Protein AF-X5YF18-F1 (afdb_monomer)

Foldseek 3Di:
DPDQDPVNVVVVVLVVQQADPQLQVVLLCCLVVLPDLAQQVVLVCSVVRVRPVDSGSLVNLVSSCVNPVDPCSPNVNSVVSRVVSNPPPPDPPDDDPDDDDDDDDDDDDDDDDDDDDDDDDDDDDDDDDD

Radius of gyration: 29.67 Å; Cα contacts (8 Å, |Δi|>4): 79; chains: 1; bounding box: 71×61×71 Å

Solvent-accessible surface area (backbone atoms only — not comparable to full-atom values): 8699 Å² total; per-residue (Å²): 130,86,79,80,48,71,65,56,53,50,52,53,55,50,61,75,61,62,72,52,72,67,34,42,49,50,54,46,49,52,68,72,62,64,83,64,89,48,69,73,60,51,21,67,47,33,58,80,54,74,39,76,87,56,68,46,49,67,63,52,30,42,51,33,20,76,75,71,62,46,67,71,31,31,66,68,50,41,52,50,52,53,50,56,55,70,68,49,80,78,70,77,77,72,78,83,84,82,86,89,89,78,90,87,85,88,81,85,82,91,88,87,86,82,89,81,90,83,86,84,81,85,78,88,83,87,81,85,86,129

Sequence (130 aa):
MPALTLDDIRRRDWVATYPTREAALALVEWIKADDWETVSQLDRRLLGIGIEWTQSFNTAAERCFEVYGYPELEAVAVARRIAEMSVRPTAPRGRVAGGSDGLTGATAPTGLSARPEGPQTMTFGFTPRR

Structure (mmCIF, N/CA/C/O backbone):
data_AF-X5YF18-F1
#
_entry.id   AF-X5YF18-F1
#
loop_
_atom_site.group_PDB
_atom_site.id
_atom_site.type_symbol
_atom_site.label_atom_id
_atom_site.label_alt_id
_atom_site.label_comp_id
_atom_site.label_asym_id
_atom_site.label_entity_id
_atom_site.label_seq_id
_atom_site.pdbx_PDB_ins_code
_atom_site.Cartn_x
_atom_site.Cartn_y
_atom_site.Cartn_z
_atom_site.occupancy
_atom_site.B_iso_or_equiv
_atom_site.auth_seq_id
_atom_site.auth_comp_id
_atom_site.auth_asym_id
_atom_site.auth_atom_id
_atom_site.pdbx_PDB_model_num
ATOM 1 N N . MET A 1 1 ? -12.135 -0.105 36.651 1.00 58.25 1 MET A N 1
ATOM 2 C CA . MET A 1 1 ? -11.671 0.143 35.271 1.00 58.25 1 MET A CA 1
ATOM 3 C C . MET A 1 1 ? -11.596 -1.208 34.578 1.00 58.25 1 MET A C 1
ATOM 5 O O . MET A 1 1 ? -10.788 -2.012 35.028 1.00 58.25 1 MET A O 1
ATOM 9 N N . PRO A 1 2 ? -12.464 -1.536 33.606 1.00 67.94 2 PRO A N 1
ATOM 10 C CA . PRO A 1 2 ? -12.297 -2.773 32.846 1.00 67.94 2 PRO A CA 1
ATOM 11 C C . PRO A 1 2 ? -10.955 -2.714 32.104 1.00 67.94 2 PRO A C 1
ATOM 13 O O . PRO A 1 2 ? -10.635 -1.698 31.485 1.00 67.94 2 PRO A O 1
ATOM 16 N N . ALA A 1 3 ? -10.141 -3.760 32.234 1.00 78.06 3 ALA A N 1
ATOM 17 C CA . ALA A 1 3 ? -8.877 -3.865 31.519 1.00 78.06 3 ALA A CA 1
ATOM 18 C C . ALA A 1 3 ? -9.173 -4.084 30.029 1.00 78.06 3 ALA A C 1
ATOM 20 O O . ALA A 1 3 ? -9.884 -5.024 29.679 1.00 78.06 3 ALA A O 1
ATOM 21 N N . LEU A 1 4 ? -8.656 -3.205 29.167 1.00 78.50 4 LEU A N 1
ATOM 22 C CA . LEU A 1 4 ? -8.695 -3.395 27.716 1.00 78.50 4 LEU A CA 1
ATOM 23 C C . LEU A 1 4 ? -7.963 -4.694 27.375 1.00 78.50 4 LEU A C 1
ATOM 25 O O . LEU A 1 4 ? -6.819 -4.888 27.793 1.00 78.50 4 LEU A O 1
ATOM 29 N N . THR A 1 5 ? -8.622 -5.584 26.637 1.00 85.81 5 THR A N 1
ATOM 30 C CA . THR A 1 5 ? -7.979 -6.812 26.171 1.00 85.81 5 THR A CA 1
ATOM 31 C C . THR A 1 5 ? -6.974 -6.485 25.064 1.00 85.81 5 THR A C 1
ATOM 33 O O . THR A 1 5 ? -7.052 -5.435 24.422 1.00 85.81 5 THR A O 1
ATOM 36 N N . LEU A 1 6 ? -6.012 -7.379 24.820 1.00 82.31 6 LEU A N 1
ATOM 37 C CA . LEU A 1 6 ? -5.048 -7.209 23.727 1.00 82.31 6 LEU A CA 1
ATOM 38 C C . LEU A 1 6 ? -5.757 -7.038 22.371 1.00 82.31 6 LEU A C 1
ATOM 40 O O . LEU A 1 6 ? -5.329 -6.230 21.552 1.00 82.31 6 LEU A O 1
ATOM 44 N N . ASP A 1 7 ? -6.858 -7.758 22.155 1.00 82.31 7 ASP A N 1
ATOM 45 C CA . ASP A 1 7 ? -7.689 -7.647 20.954 1.00 82.31 7 ASP A CA 1
ATOM 46 C C . ASP A 1 7 ? -8.326 -6.262 20.799 1.00 82.31 7 ASP A C 1
ATOM 48 O O . ASP A 1 7 ? -8.321 -5.709 19.698 1.00 82.31 7 ASP A O 1
ATOM 52 N N . ASP A 1 8 ? -8.810 -5.658 21.888 1.00 82.56 8 ASP A N 1
ATOM 53 C CA . ASP A 1 8 ? -9.357 -4.296 21.854 1.00 82.56 8 ASP A CA 1
ATOM 54 C C . ASP A 1 8 ? -8.284 -3.267 21.483 1.00 82.56 8 ASP A C 1
ATOM 56 O O . ASP A 1 8 ? -8.535 -2.350 20.697 1.00 82.56 8 ASP A O 1
ATOM 60 N N . ILE A 1 9 ? -7.069 -3.436 22.013 1.00 76.94 9 ILE A N 1
ATOM 61 C CA . ILE A 1 9 ? -5.924 -2.577 21.690 1.00 76.94 9 ILE A CA 1
ATOM 62 C C . ILE A 1 9 ? -5.556 -2.736 20.212 1.00 76.94 9 ILE A C 1
ATOM 64 O O . ILE A 1 9 ? -5.418 -1.735 19.511 1.00 76.94 9 ILE A O 1
ATOM 68 N N . ARG A 1 10 ? -5.473 -3.977 19.713 1.00 75.81 10 ARG A N 1
ATOM 69 C CA . ARG A 1 10 ? -5.156 -4.261 18.305 1.00 75.81 10 ARG A CA 1
ATOM 70 C C . ARG A 1 10 ? -6.213 -3.713 17.356 1.00 75.81 10 ARG A C 1
ATOM 72 O O . ARG A 1 10 ? -5.849 -3.107 16.358 1.00 75.81 10 ARG A O 1
ATOM 79 N N . ARG A 1 11 ? -7.507 -3.869 17.658 1.00 77.38 11 ARG A N 1
ATOM 80 C CA . ARG A 1 11 ? -8.582 -3.281 16.839 1.00 77.38 11 ARG A CA 1
ATOM 81 C C . ARG A 1 11 ? -8.501 -1.764 16.807 1.00 77.38 11 ARG A C 1
ATOM 83 O O . ARG A 1 11 ? -8.710 -1.170 15.758 1.00 77.38 11 ARG A O 1
ATOM 90 N N . ARG A 1 12 ? -8.209 -1.131 17.941 1.00 74.56 12 ARG A N 1
ATOM 91 C CA . ARG A 1 12 ? -8.139 0.329 18.026 1.00 74.56 12 ARG A CA 1
ATOM 92 C C . ARG A 1 12 ? -6.938 0.895 17.266 1.00 74.56 12 ARG A C 1
ATOM 94 O O . ARG A 1 12 ? -7.092 1.888 16.564 1.00 74.56 12 ARG A O 1
ATOM 101 N N . ASP A 1 13 ? -5.789 0.235 17.366 1.00 77.94 13 ASP A N 1
ATOM 102 C CA . ASP A 1 13 ? -4.590 0.539 16.576 1.00 77.94 13 ASP A CA 1
ATOM 103 C C . ASP A 1 13 ? -4.833 0.321 15.069 1.00 77.94 13 ASP A C 1
ATOM 105 O O . ASP A 1 13 ? -4.492 1.153 14.229 1.00 77.94 13 ASP A O 1
ATOM 109 N N . TRP A 1 14 ? -5.553 -0.748 14.724 1.00 77.06 14 TRP A N 1
ATOM 110 C CA . TRP A 1 14 ? -5.951 -1.042 13.349 1.00 77.06 14 TRP A CA 1
ATOM 111 C C . TRP A 1 14 ? -6.893 0.020 12.760 1.00 77.06 14 TRP A C 1
ATOM 113 O O . TRP A 1 14 ? -6.718 0.444 11.623 1.00 77.06 14 TRP A O 1
ATOM 123 N N . VAL A 1 15 ? -7.844 0.531 13.547 1.00 76.75 15 VAL A N 1
ATOM 124 C CA . VAL A 1 15 ? -8.727 1.634 13.124 1.00 76.75 15 VAL A CA 1
ATOM 125 C C . VAL A 1 15 ? -7.950 2.940 12.935 1.00 76.75 15 VAL A C 1
ATOM 127 O O . VAL A 1 15 ? -8.241 3.692 12.009 1.00 76.75 15 VAL A O 1
ATOM 130 N N . ALA A 1 16 ? -6.941 3.209 13.768 1.00 78.81 16 ALA A N 1
ATOM 131 C CA . ALA A 1 16 ? -6.102 4.403 13.638 1.00 78.81 16 ALA A CA 1
ATOM 132 C C . ALA A 1 16 ? -5.230 4.395 12.368 1.00 78.81 16 ALA A C 1
ATOM 134 O O . ALA A 1 16 ? -4.797 5.452 11.914 1.00 78.81 16 ALA A O 1
ATOM 135 N N . THR A 1 17 ? -4.999 3.217 11.785 1.00 85.50 17 THR A N 1
ATOM 136 C CA . THR A 1 17 ? -4.200 3.026 10.566 1.00 85.50 17 THR A CA 1
ATOM 137 C C . THR A 1 17 ? -5.055 2.794 9.319 1.00 85.50 17 THR A C 1
ATOM 139 O O . THR A 1 17 ? -4.518 2.434 8.276 1.00 85.50 17 THR A O 1
ATOM 142 N N . TYR A 1 18 ? -6.374 3.016 9.396 1.00 83.88 18 TYR A N 1
ATOM 143 C CA . TYR A 1 18 ? -7.295 2.767 8.288 1.00 83.88 18 TYR A CA 1
ATOM 144 C C . TYR A 1 18 ? -7.061 3.764 7.137 1.00 83.88 18 TYR A C 1
ATOM 146 O O . TYR A 1 18 ? -7.369 4.952 7.280 1.00 83.88 18 TYR A O 1
ATOM 154 N N . PRO A 1 19 ? -6.532 3.321 5.982 1.00 86.75 19 PRO A N 1
ATOM 155 C CA . PRO A 1 19 ? -6.314 4.207 4.853 1.00 86.75 19 PRO A CA 1
ATOM 156 C C . PRO A 1 19 ? -7.650 4.553 4.189 1.00 86.75 19 PRO A C 1
ATOM 158 O O . PRO A 1 19 ? -8.561 3.722 4.081 1.00 86.75 19 PRO A O 1
ATOM 161 N N . THR A 1 20 ? -7.779 5.785 3.700 1.00 91.19 20 THR A N 1
ATOM 162 C CA . THR A 1 20 ? -8.945 6.166 2.896 1.00 91.19 20 THR A CA 1
ATOM 163 C C . THR A 1 20 ? -8.941 5.396 1.575 1.00 91.19 20 THR A C 1
ATOM 165 O O . THR A 1 20 ? -7.896 4.981 1.067 1.00 91.19 20 THR A O 1
ATOM 168 N N . ARG A 1 21 ? -10.126 5.202 0.984 1.00 91.31 21 ARG A N 1
ATOM 169 C CA . ARG A 1 21 ? -10.237 4.514 -0.310 1.00 91.31 21 ARG A CA 1
ATOM 170 C C . ARG A 1 21 ? -9.489 5.267 -1.411 1.00 91.31 21 ARG A C 1
ATOM 172 O O . ARG A 1 21 ? -8.914 4.636 -2.290 1.00 91.31 21 ARG A O 1
ATOM 179 N N . GLU A 1 22 ? -9.483 6.594 -1.346 1.00 93.56 22 GLU A N 1
ATOM 180 C CA . GLU A 1 22 ? -8.745 7.452 -2.277 1.00 93.56 22 GLU A CA 1
ATOM 181 C C . GLU A 1 22 ? -7.232 7.262 -2.144 1.00 93.56 22 GLU A C 1
ATOM 183 O O . GLU A 1 22 ? -6.557 7.109 -3.157 1.00 93.56 22 GLU A O 1
ATOM 188 N N . ALA A 1 23 ? -6.707 7.158 -0.918 1.00 92.50 23 ALA A N 1
ATOM 189 C CA . ALA A 1 23 ? -5.295 6.861 -0.690 1.00 92.50 23 ALA A CA 1
ATOM 190 C C . ALA A 1 23 ? -4.900 5.490 -1.263 1.00 92.50 23 ALA A C 1
ATOM 192 O O . ALA A 1 23 ? -3.872 5.362 -1.926 1.00 92.50 23 ALA A O 1
ATOM 193 N N . ALA A 1 24 ? -5.747 4.474 -1.071 1.00 92.88 24 ALA A N 1
ATOM 194 C CA . ALA A 1 24 ? -5.527 3.150 -1.645 1.00 92.88 24 ALA A CA 1
ATOM 195 C C . ALA A 1 24 ? -5.501 3.178 -3.183 1.00 92.88 24 ALA A C 1
ATOM 197 O O . ALA A 1 24 ? -4.630 2.563 -3.795 1.00 92.88 24 ALA A O 1
ATOM 198 N N . LEU A 1 25 ? -6.411 3.924 -3.816 1.00 94.62 25 LEU A N 1
ATOM 199 C CA . LEU A 1 25 ? -6.420 4.089 -5.272 1.00 94.62 25 LEU A CA 1
ATOM 200 C C . LEU A 1 25 ? -5.184 4.846 -5.771 1.00 94.62 25 LEU A C 1
ATOM 202 O O . LEU A 1 25 ? -4.587 4.428 -6.758 1.00 94.62 25 LEU A O 1
ATOM 206 N N . ALA A 1 26 ? -4.747 5.886 -5.062 1.00 95.00 26 ALA A N 1
ATOM 207 C CA . ALA A 1 26 ? -3.531 6.614 -5.410 1.00 95.00 26 ALA A CA 1
ATOM 208 C C . ALA A 1 26 ? -2.283 5.712 -5.365 1.00 95.00 26 ALA A C 1
ATOM 210 O O . ALA A 1 26 ? -1.452 5.764 -6.269 1.00 95.00 26 ALA A O 1
ATOM 211 N N . LEU A 1 27 ? -2.170 4.827 -4.365 1.00 93.06 27 LEU A N 1
ATOM 212 C CA . LEU A 1 27 ? -1.082 3.839 -4.293 1.00 93.06 27 LEU A CA 1
ATOM 213 C C . LEU A 1 27 ? -1.094 2.889 -5.504 1.00 93.06 27 LEU A C 1
ATOM 215 O O . LEU A 1 27 ? -0.038 2.608 -6.074 1.00 93.06 27 LEU A O 1
ATOM 219 N N . VAL A 1 28 ? -2.280 2.419 -5.916 1.00 93.94 28 VAL A N 1
ATOM 220 C CA . VAL A 1 28 ?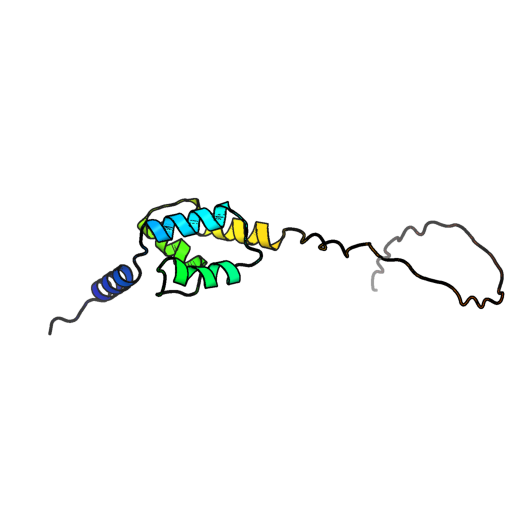 -2.446 1.575 -7.115 1.00 93.94 2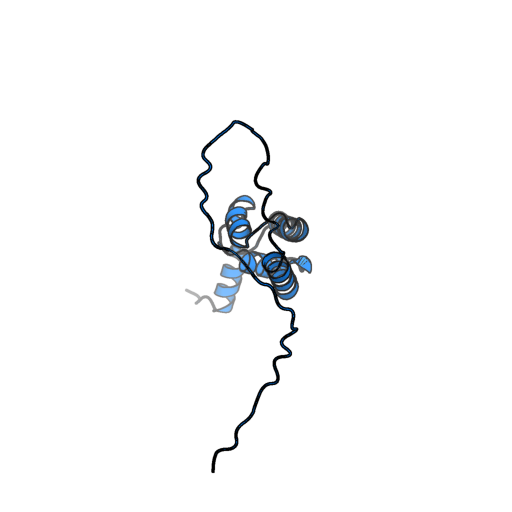8 VAL A CA 1
ATOM 221 C C . VAL A 1 28 ? -2.001 2.327 -8.367 1.00 93.94 28 VAL A C 1
ATOM 223 O O . VAL A 1 28 ? -1.280 1.772 -9.198 1.00 93.94 28 VAL A O 1
ATOM 226 N N . GLU A 1 29 ? -2.399 3.590 -8.504 1.00 94.19 29 GLU A N 1
ATOM 227 C CA . GLU A 1 29 ? -2.000 4.428 -9.633 1.00 94.19 29 GLU A CA 1
ATOM 228 C C . GLU A 1 29 ? -0.485 4.625 -9.686 1.00 94.19 29 GLU A C 1
ATOM 230 O O . GLU A 1 29 ? 0.098 4.484 -10.756 1.00 94.19 29 GLU A O 1
ATOM 235 N N . TRP A 1 30 ? 0.184 4.860 -8.555 1.00 93.12 30 TRP A N 1
ATOM 236 C CA . TRP A 1 30 ? 1.643 5.028 -8.526 1.00 93.12 30 TRP A CA 1
ATOM 237 C C . TRP A 1 30 ? 2.397 3.750 -8.909 1.00 93.12 30 TRP A C 1
ATOM 239 O O . TRP A 1 30 ? 3.378 3.806 -9.652 1.00 93.12 30 TRP A O 1
ATOM 249 N N . ILE A 1 31 ? 1.931 2.584 -8.448 1.00 90.81 31 ILE A N 1
ATOM 250 C CA . ILE A 1 31 ? 2.507 1.285 -8.833 1.00 90.81 31 ILE A CA 1
ATOM 251 C C . ILE A 1 31 ? 2.360 1.041 -10.338 1.00 90.81 31 ILE A C 1
ATOM 253 O O . ILE A 1 31 ? 3.289 0.531 -10.959 1.00 90.81 31 ILE A O 1
ATOM 257 N N . LYS A 1 32 ? 1.215 1.410 -10.924 1.00 90.25 32 LYS A N 1
ATOM 258 C CA . LYS A 1 32 ? 0.910 1.192 -12.349 1.00 90.25 32 LYS A CA 1
ATOM 259 C C . LYS A 1 32 ? 1.510 2.251 -13.273 1.00 90.25 32 LYS A C 1
ATOM 261 O O . LYS A 1 32 ? 1.668 1.984 -14.461 1.00 90.25 32 LYS A O 1
ATOM 266 N N . ALA A 1 33 ? 1.779 3.449 -12.758 1.00 89.62 33 ALA A N 1
ATOM 267 C CA . ALA A 1 33 ? 2.397 4.532 -13.514 1.00 89.62 33 ALA A CA 1
ATOM 268 C C . ALA A 1 33 ? 3.894 4.294 -13.744 1.00 89.62 33 ALA A C 1
ATOM 270 O O . ALA A 1 33 ? 4.424 4.754 -14.755 1.00 89.62 33 ALA A O 1
ATOM 271 N N . ASP A 1 34 ? 4.566 3.582 -12.829 1.00 85.50 34 ASP A N 1
ATOM 272 C CA . ASP A 1 34 ? 6.002 3.271 -12.917 1.00 85.50 34 ASP A CA 1
ATOM 273 C C . ASP A 1 34 ? 6.892 4.502 -13.153 1.00 85.50 34 ASP A C 1
ATOM 275 O O . ASP A 1 34 ? 7.965 4.413 -13.756 1.00 85.50 34 ASP A O 1
ATOM 279 N N . ASP A 1 35 ? 6.439 5.669 -12.688 1.00 85.50 35 ASP A N 1
ATOM 280 C CA . ASP A 1 35 ? 7.100 6.965 -12.856 1.00 85.50 35 ASP A CA 1
ATOM 281 C C . ASP A 1 35 ? 8.157 7.245 -11.774 1.00 85.50 35 ASP A C 1
ATOM 283 O O . ASP A 1 35 ? 8.692 8.350 -11.692 1.00 85.50 35 ASP A O 1
ATOM 287 N N . TRP A 1 36 ? 8.464 6.257 -10.935 1.00 87.06 36 TRP A N 1
ATOM 288 C CA . TRP A 1 36 ? 9.348 6.373 -9.781 1.00 87.06 36 TRP A CA 1
ATOM 289 C C . TRP A 1 36 ? 10.660 5.620 -10.007 1.00 87.06 36 TRP A C 1
ATOM 291 O O . TRP A 1 36 ? 10.680 4.476 -10.450 1.00 87.06 36 TRP A O 1
ATOM 301 N N . GLU A 1 37 ? 11.784 6.254 -9.674 1.00 84.31 37 GLU A N 1
ATOM 302 C CA . GLU A 1 37 ? 13.109 5.622 -9.809 1.00 84.31 37 GLU A CA 1
ATOM 303 C C . GLU A 1 37 ? 13.487 4.807 -8.558 1.00 84.31 37 GLU A C 1
ATOM 305 O O . GLU A 1 37 ? 14.246 3.846 -8.643 1.00 84.31 37 GLU A O 1
ATOM 310 N N . THR A 1 38 ? 12.965 5.179 -7.383 1.00 86.94 38 THR A N 1
ATOM 311 C CA . THR A 1 38 ? 13.238 4.497 -6.109 1.00 86.94 38 THR A CA 1
ATOM 312 C C . THR A 1 38 ? 12.005 4.469 -5.212 1.00 86.94 38 THR A C 1
ATOM 314 O O . THR A 1 38 ? 11.178 5.380 -5.241 1.00 86.94 38 THR A O 1
ATOM 317 N N . VAL A 1 39 ? 11.917 3.455 -4.345 1.00 88.25 39 VAL A N 1
ATOM 318 C CA . VAL A 1 39 ? 10.830 3.319 -3.354 1.00 88.25 39 VAL A CA 1
ATOM 319 C C . VAL A 1 39 ? 10.771 4.528 -2.414 1.00 88.25 39 VAL A C 1
ATOM 321 O O . VAL A 1 39 ? 9.691 4.987 -2.067 1.00 88.25 39 VAL A O 1
ATOM 324 N N . SER A 1 40 ? 11.916 5.146 -2.111 1.00 89.50 40 SER A N 1
ATOM 325 C CA . SER A 1 40 ? 11.975 6.364 -1.294 1.00 89.50 40 SER A CA 1
ATOM 326 C C . SER A 1 40 ? 11.243 7.565 -1.905 1.00 89.50 40 SER A C 1
ATOM 328 O O . SER A 1 40 ? 10.887 8.493 -1.180 1.00 89.50 40 SER A O 1
ATOM 330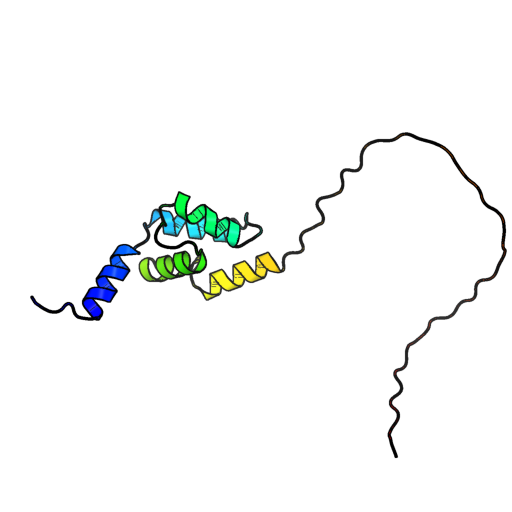 N N . GLN A 1 41 ? 11.019 7.592 -3.226 1.00 90.88 41 GLN A N 1
ATOM 331 C CA . GLN A 1 41 ? 10.156 8.604 -3.841 1.00 90.88 41 GLN A CA 1
ATOM 332 C C . GLN A 1 41 ? 8.683 8.346 -3.513 1.00 90.88 41 GLN A C 1
ATOM 334 O O . GLN A 1 41 ? 7.959 9.299 -3.234 1.00 90.88 41 GLN A O 1
ATOM 339 N N . LEU A 1 42 ? 8.261 7.079 -3.493 1.00 90.44 42 LEU A N 1
ATOM 340 C CA . LEU A 1 42 ? 6.911 6.682 -3.094 1.00 90.44 42 LEU A CA 1
ATOM 341 C C . LEU A 1 42 ? 6.665 6.964 -1.608 1.00 90.44 42 LEU A C 1
ATOM 343 O O . LEU A 1 42 ? 5.641 7.549 -1.267 1.00 90.44 42 LEU A O 1
ATOM 347 N N . ASP A 1 43 ? 7.640 6.654 -0.750 1.00 92.50 43 ASP A N 1
ATOM 348 C CA . ASP A 1 43 ? 7.594 6.922 0.695 1.00 92.50 43 ASP A CA 1
ATOM 349 C C . ASP A 1 43 ? 7.288 8.400 0.996 1.00 92.50 43 ASP A C 1
ATOM 351 O O . ASP A 1 43 ? 6.439 8.727 1.824 1.00 92.50 43 ASP A O 1
ATOM 355 N N . ARG A 1 44 ? 7.925 9.324 0.263 1.00 91.50 44 ARG A N 1
ATOM 356 C CA . ARG A 1 44 ? 7.701 10.771 0.424 1.00 91.50 44 ARG A CA 1
ATOM 357 C C . ARG A 1 44 ? 6.317 11.228 -0.031 1.00 91.50 44 ARG A C 1
ATOM 359 O O . ARG A 1 44 ? 5.836 12.246 0.459 1.00 91.50 44 ARG A O 1
ATOM 366 N N . ARG A 1 45 ? 5.694 10.522 -0.980 1.00 91.56 45 ARG A N 1
ATOM 367 C CA . ARG A 1 45 ? 4.373 10.885 -1.515 1.00 91.56 45 ARG A CA 1
ATOM 368 C C . ARG A 1 45 ? 3.231 10.487 -0.567 1.00 91.56 45 ARG A C 1
ATOM 370 O O . ARG A 1 45 ? 2.163 11.082 -0.670 1.00 91.56 45 ARG A O 1
ATOM 377 N N . LEU A 1 46 ? 3.449 9.569 0.384 1.00 92.62 46 LEU A N 1
ATOM 378 C CA . LEU A 1 46 ? 2.420 9.059 1.313 1.00 92.62 46 LEU A CA 1
ATOM 379 C C . LEU A 1 46 ? 1.686 10.158 2.097 1.00 92.62 46 LEU A C 1
ATOM 381 O O . LEU A 1 46 ? 0.457 10.148 2.174 1.00 92.62 46 LEU A O 1
ATOM 385 N N . LEU A 1 47 ? 2.423 11.152 2.602 1.00 90.88 47 LEU A N 1
ATOM 386 C CA . LEU A 1 47 ? 1.836 12.294 3.313 1.00 90.88 47 LEU A CA 1
ATOM 387 C C . LEU A 1 47 ? 0.859 13.083 2.425 1.00 90.88 47 LEU A C 1
ATOM 389 O O . LEU A 1 47 ? -0.153 13.583 2.903 1.00 90.88 47 LEU A O 1
ATOM 393 N N . GLY A 1 48 ? 1.126 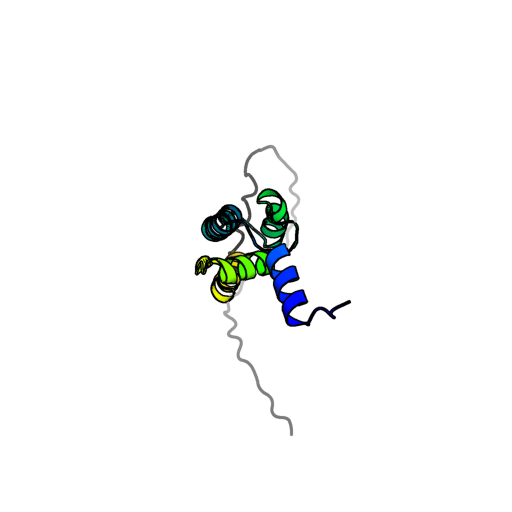13.152 1.116 1.00 89.25 48 GLY A N 1
ATOM 394 C CA . GLY A 1 48 ? 0.292 13.868 0.149 1.00 89.25 48 GLY A CA 1
ATOM 395 C C . GLY A 1 48 ? -1.069 13.221 -0.120 1.00 89.25 48 GLY A C 1
ATOM 396 O O . GLY A 1 48 ? -1.944 13.882 -0.668 1.00 89.25 48 GLY A O 1
ATOM 397 N N . ILE A 1 49 ? -1.261 11.958 0.275 1.00 91.12 49 ILE A N 1
ATOM 398 C CA . ILE A 1 49 ? -2.523 11.214 0.116 1.00 91.12 49 ILE A CA 1
ATOM 399 C C . ILE A 1 49 ? -3.202 10.913 1.460 1.00 91.12 49 ILE A C 1
ATOM 401 O O . ILE A 1 49 ? -4.114 10.093 1.523 1.00 91.12 49 ILE A O 1
ATOM 405 N N . GLY A 1 50 ? -2.766 11.567 2.543 1.00 87.06 50 GLY A N 1
ATOM 406 C CA . GLY A 1 50 ? -3.362 11.418 3.874 1.00 87.06 50 GLY A CA 1
ATOM 407 C C . GLY A 1 50 ? -2.916 10.168 4.638 1.00 87.06 50 GLY A C 1
ATOM 408 O O . GLY A 1 50 ? -3.588 9.759 5.584 1.00 87.06 50 GLY A O 1
ATOM 409 N N . ILE A 1 51 ? -1.797 9.546 4.247 1.00 90.50 51 ILE A N 1
ATOM 410 C CA . ILE A 1 51 ? -1.167 8.463 5.011 1.00 90.50 51 ILE A CA 1
ATOM 411 C C . ILE A 1 51 ? -0.052 9.067 5.870 1.00 90.50 51 ILE A C 1
ATOM 413 O O . ILE A 1 51 ? 1.060 9.293 5.401 1.00 90.50 51 ILE A O 1
ATOM 417 N N . GLU A 1 52 ? -0.367 9.337 7.137 1.00 90.94 52 GLU A N 1
ATOM 418 C CA . GLU A 1 52 ? 0.558 9.969 8.099 1.00 90.94 52 GLU A CA 1
ATOM 419 C C . GLU A 1 52 ? 1.091 8.995 9.161 1.00 90.94 52 GLU A C 1
ATOM 421 O O . GLU A 1 52 ? 2.096 9.257 9.818 1.00 90.94 52 GLU A O 1
ATOM 426 N N . TRP A 1 53 ? 0.431 7.847 9.323 1.00 89.56 53 TRP A N 1
ATOM 427 C CA . TRP A 1 53 ? 0.751 6.840 10.338 1.00 89.56 53 TRP A CA 1
ATOM 428 C C . TRP A 1 53 ? 1.935 5.937 9.954 1.00 89.56 53 TRP A C 1
ATOM 430 O O . TRP A 1 53 ? 2.431 5.182 10.788 1.00 89.56 53 TRP A O 1
ATOM 440 N N . THR A 1 54 ? 2.405 6.005 8.706 1.00 91.50 54 THR A N 1
ATOM 441 C CA . THR A 1 54 ? 3.601 5.299 8.232 1.00 91.50 54 THR A CA 1
ATOM 442 C C . THR A 1 54 ? 4.384 6.152 7.243 1.00 91.50 54 THR A C 1
ATOM 444 O O . THR A 1 54 ? 3.824 6.984 6.536 1.00 91.50 54 THR A O 1
ATOM 447 N N . GLN A 1 55 ? 5.693 5.911 7.184 1.00 91.06 55 GLN A N 1
ATOM 448 C CA . GLN A 1 55 ? 6.605 6.497 6.198 1.00 91.06 55 GLN A CA 1
ATOM 449 C C . GLN A 1 55 ? 7.037 5.479 5.136 1.00 91.06 55 GLN A C 1
ATOM 451 O O . GLN A 1 55 ? 7.845 5.805 4.276 1.00 91.06 55 GLN A O 1
ATOM 456 N N . SER A 1 56 ? 6.546 4.241 5.215 1.00 92.56 56 SER A N 1
ATOM 457 C CA . SER A 1 56 ? 6.949 3.152 4.329 1.00 92.56 56 SER A CA 1
ATOM 458 C C . SER A 1 56 ? 5.815 2.771 3.394 1.00 92.56 56 SER A C 1
ATOM 460 O O . SER A 1 56 ? 4.746 2.342 3.837 1.00 92.56 56 SER A O 1
ATOM 462 N N . PHE A 1 57 ? 6.077 2.865 2.092 1.00 92.12 57 PHE A N 1
ATOM 463 C CA . PHE A 1 57 ? 5.126 2.535 1.039 1.00 92.12 57 PHE A CA 1
ATOM 464 C C . PHE A 1 57 ? 4.648 1.086 1.147 1.00 92.12 57 PHE A C 1
ATOM 466 O O . PHE A 1 57 ? 3.455 0.832 1.031 1.00 92.12 57 PHE A O 1
ATOM 473 N N . ASN A 1 58 ? 5.551 0.143 1.438 1.00 92.44 58 ASN A N 1
ATOM 474 C CA . ASN A 1 58 ? 5.189 -1.270 1.595 1.00 92.44 58 ASN A CA 1
ATOM 475 C C . ASN A 1 58 ? 4.157 -1.468 2.711 1.00 92.44 58 ASN A C 1
ATOM 477 O O . ASN A 1 58 ? 3.118 -2.074 2.482 1.00 92.44 58 ASN A O 1
ATOM 481 N N . THR A 1 59 ? 4.387 -0.871 3.882 1.00 92.94 59 THR A N 1
ATOM 482 C CA . THR A 1 59 ? 3.452 -0.953 5.012 1.00 92.94 59 THR A CA 1
ATOM 483 C C . THR A 1 59 ? 2.109 -0.292 4.686 1.00 92.94 59 THR A C 1
ATOM 485 O O . THR A 1 59 ? 1.057 -0.793 5.080 1.00 92.94 59 THR A O 1
ATOM 488 N N . ALA A 1 60 ? 2.123 0.821 3.944 1.00 92.88 60 ALA A N 1
ATOM 489 C CA . ALA A 1 60 ? 0.908 1.470 3.457 1.00 92.88 60 ALA A CA 1
ATOM 490 C C . ALA A 1 60 ? 0.127 0.577 2.474 1.00 92.88 60 ALA A C 1
ATOM 492 O O . ALA A 1 60 ? -1.091 0.443 2.599 1.00 92.88 60 ALA A O 1
ATOM 493 N N . ALA A 1 61 ? 0.825 -0.059 1.531 1.00 93.25 61 ALA A N 1
ATOM 494 C CA . ALA A 1 61 ? 0.247 -0.958 0.538 1.00 93.25 61 ALA A CA 1
ATOM 495 C C . ALA A 1 61 ? -0.354 -2.213 1.187 1.00 93.25 61 ALA A C 1
ATOM 497 O O . ALA A 1 61 ? -1.505 -2.538 0.904 1.00 93.25 61 ALA A O 1
ATOM 498 N N . GLU A 1 62 ? 0.358 -2.846 2.124 1.00 93.19 62 GLU A N 1
ATOM 499 C CA . GLU A 1 62 ? -0.141 -3.999 2.882 1.00 93.19 62 GLU A CA 1
ATOM 500 C C . GLU A 1 62 ? -1.444 -3.666 3.614 1.00 93.19 62 GLU A C 1
ATOM 502 O O . GLU A 1 62 ? -2.430 -4.390 3.484 1.00 93.19 62 GLU A O 1
ATOM 507 N N . ARG A 1 63 ? -1.506 -2.522 4.310 1.00 92.56 63 ARG A N 1
ATOM 508 C CA . ARG A 1 63 ? -2.747 -2.086 4.969 1.00 92.56 63 ARG A CA 1
ATOM 509 C C . ARG A 1 63 ? -3.874 -1.808 3.984 1.00 92.56 63 ARG A C 1
ATOM 511 O O . ARG A 1 63 ? -5.018 -2.162 4.251 1.00 92.56 63 ARG A O 1
ATOM 518 N N . CYS A 1 64 ? -3.577 -1.202 2.840 1.00 91.44 64 CYS A N 1
ATOM 519 C CA . CYS A 1 64 ? -4.586 -0.973 1.809 1.00 91.44 64 CYS A C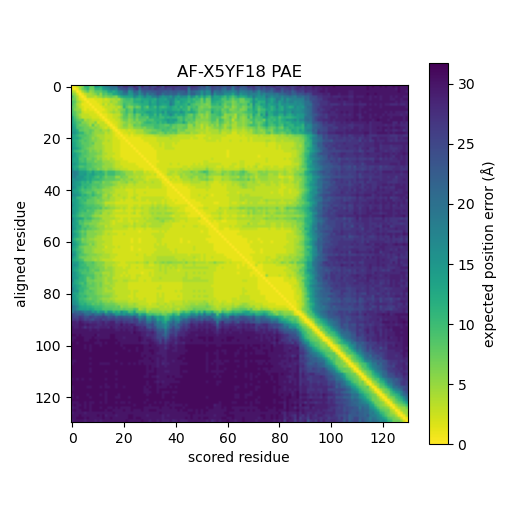A 1
ATOM 520 C C . CYS A 1 64 ? -5.098 -2.286 1.198 1.00 91.44 64 CYS A C 1
ATOM 522 O O . CYS A 1 64 ? -6.289 -2.386 0.901 1.00 91.44 64 CYS A O 1
ATOM 524 N N . PHE A 1 65 ? -4.236 -3.293 1.042 1.00 92.69 65 PHE A N 1
ATOM 525 C CA . PHE A 1 65 ? -4.629 -4.631 0.608 1.00 92.69 65 PHE A CA 1
ATOM 526 C C . PHE A 1 65 ? -5.503 -5.334 1.651 1.00 92.69 65 PHE A C 1
ATOM 528 O O . PHE A 1 65 ? -6.558 -5.849 1.301 1.00 92.69 65 PHE A O 1
ATOM 535 N N . GLU A 1 66 ? -5.135 -5.304 2.932 1.00 91.38 66 GLU A N 1
ATOM 536 C CA . GLU A 1 66 ? -5.949 -5.901 4.001 1.00 91.38 66 GLU A CA 1
ATOM 537 C C . GLU A 1 66 ? -7.355 -5.291 4.092 1.00 91.38 66 GLU A C 1
ATOM 539 O O . GLU A 1 66 ? -8.318 -5.989 4.404 1.00 91.38 66 GLU A O 1
ATOM 544 N N . VAL A 1 67 ? -7.473 -3.987 3.826 1.00 91.19 67 VAL A N 1
ATOM 545 C CA . VAL A 1 67 ? -8.737 -3.252 3.940 1.00 91.19 67 VAL A CA 1
ATOM 546 C C . VAL A 1 67 ? -9.595 -3.355 2.676 1.00 91.19 67 VAL A C 1
ATOM 548 O O . VAL A 1 67 ? -10.806 -3.547 2.776 1.00 91.19 67 VAL A O 1
ATOM 551 N N . TYR A 1 68 ? -8.997 -3.214 1.489 1.00 92.00 68 TYR A N 1
ATOM 552 C CA . TYR A 1 68 ? -9.734 -3.107 0.222 1.00 92.00 68 TYR A CA 1
ATOM 553 C C . TYR A 1 68 ? -9.506 -4.273 -0.750 1.00 92.00 68 TYR A C 1
ATOM 555 O O . TYR A 1 68 ? -10.259 -4.404 -1.713 1.00 92.00 68 TYR A O 1
ATOM 563 N N . GLY A 1 69 ? -8.496 -5.115 -0.529 1.00 91.56 69 GLY A N 1
ATOM 564 C CA . GLY A 1 69 ? -8.226 -6.304 -1.343 1.00 91.56 69 GLY A CA 1
ATOM 565 C C . GLY A 1 69 ? -7.693 -6.025 -2.751 1.00 91.56 69 GLY A C 1
ATOM 566 O O . GLY A 1 69 ? -7.850 -6.872 -3.627 1.00 91.56 69 GLY A O 1
ATOM 567 N N . TYR A 1 70 ? -7.095 -4.854 -3.004 1.00 92.56 70 TYR A N 1
ATOM 568 C CA . TYR A 1 70 ? -6.557 -4.522 -4.330 1.00 92.56 70 TYR A CA 1
ATOM 569 C C . TYR A 1 70 ? -5.322 -5.378 -4.660 1.00 92.56 70 TYR A C 1
ATOM 571 O O . TYR A 1 70 ? -4.298 -5.219 -3.993 1.00 92.56 70 TYR A O 1
ATOM 579 N N . PRO A 1 71 ? -5.366 -6.250 -5.685 1.00 91.44 71 PRO A N 1
ATOM 580 C CA . PRO A 1 71 ? -4.286 -7.199 -5.964 1.00 91.44 71 PRO A CA 1
ATOM 581 C C . PRO A 1 71 ? -2.974 -6.510 -6.354 1.00 91.44 71 PRO A C 1
ATOM 583 O O . PRO A 1 71 ? -1.899 -7.040 -6.099 1.00 91.44 71 PRO A O 1
ATOM 586 N N . GLU A 1 72 ? -3.026 -5.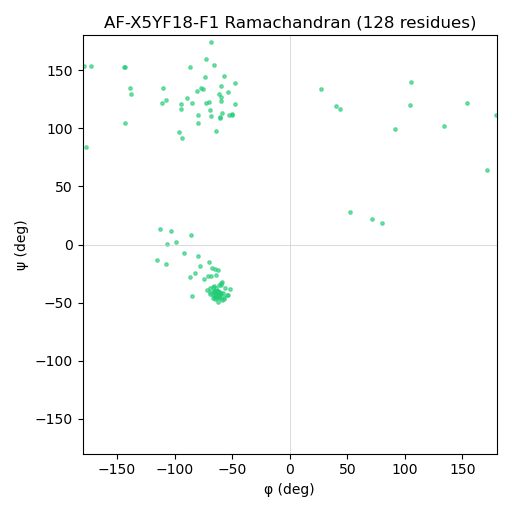301 -6.915 1.00 92.31 72 GLU A N 1
ATOM 587 C CA . GLU A 1 72 ? -1.829 -4.508 -7.209 1.00 92.31 72 GLU A CA 1
ATOM 588 C C . GLU A 1 72 ? -1.056 -4.075 -5.954 1.00 92.31 72 GLU A C 1
ATOM 590 O O . GLU A 1 72 ? 0.128 -3.759 -6.052 1.00 92.31 72 GLU A O 1
ATOM 595 N N . LEU A 1 73 ? -1.711 -4.066 -4.789 1.00 93.06 73 LEU A N 1
ATOM 596 C CA . LEU A 1 73 ? -1.110 -3.739 -3.494 1.00 93.06 73 LEU A CA 1
ATOM 597 C C . LEU A 1 73 ? -0.746 -4.984 -2.677 1.00 93.06 73 LEU A C 1
ATOM 599 O O . LEU A 1 73 ? -0.261 -4.858 -1.555 1.00 93.06 73 LEU A O 1
ATOM 603 N N . GLU A 1 74 ? -0.958 -6.184 -3.223 1.00 94.00 74 GLU A N 1
ATOM 604 C CA . GLU A 1 74 ? -0.501 -7.419 -2.595 1.00 94.00 74 GLU A CA 1
ATOM 605 C C . GLU A 1 74 ? 1.028 -7.389 -2.444 1.00 94.00 74 GLU A C 1
ATOM 607 O O . GLU A 1 74 ? 1.749 -7.032 -3.378 1.00 94.00 74 GLU A O 1
ATOM 612 N N . ALA A 1 75 ? 1.542 -7.813 -1.285 1.00 90.31 75 ALA A N 1
ATOM 613 C CA . ALA A 1 75 ? 2.971 -7.753 -0.968 1.00 90.31 75 ALA A CA 1
ATOM 614 C C . ALA A 1 75 ? 3.861 -8.390 -2.054 1.00 90.31 75 ALA A C 1
ATOM 616 O O . ALA A 1 75 ? 4.916 -7.854 -2.394 1.00 90.31 75 ALA A O 1
ATOM 617 N N . VAL A 1 76 ? 3.419 -9.506 -2.646 1.00 92.06 76 VAL A N 1
ATOM 618 C CA . VAL A 1 76 ? 4.143 -10.189 -3.731 1.00 92.06 76 VAL A CA 1
ATOM 619 C C . VAL A 1 76 ? 4.130 -9.367 -5.023 1.00 92.06 76 VAL A C 1
ATOM 621 O O . VAL A 1 76 ? 5.163 -9.258 -5.687 1.00 92.06 76 VAL A O 1
ATOM 624 N N . ALA A 1 77 ? 2.992 -8.767 -5.376 1.00 92.25 77 ALA A N 1
ATOM 625 C CA . ALA A 1 77 ? 2.861 -7.924 -6.561 1.00 92.25 77 ALA A CA 1
ATOM 626 C C . ALA A 1 77 ? 3.723 -6.656 -6.441 1.00 92.25 77 ALA A C 1
ATOM 628 O O . ALA A 1 77 ? 4.483 -6.333 -7.358 1.00 92.25 77 ALA A O 1
ATOM 629 N N . VAL A 1 78 ? 3.679 -5.999 -5.279 1.00 91.50 78 VAL A N 1
ATOM 630 C CA . VAL A 1 78 ? 4.494 -4.819 -4.965 1.00 91.50 78 VAL A CA 1
ATOM 631 C C . VAL A 1 78 ? 5.984 -5.159 -4.995 1.00 91.50 78 VAL A C 1
ATOM 633 O O . VAL A 1 78 ? 6.752 -4.490 -5.689 1.00 91.50 78 VAL A O 1
ATOM 636 N N . ALA A 1 79 ? 6.408 -6.232 -4.318 1.00 91.19 79 ALA A N 1
ATOM 637 C CA . ALA A 1 79 ? 7.809 -6.655 -4.296 1.00 91.19 79 ALA A CA 1
ATOM 638 C C . ALA A 1 79 ? 8.335 -6.974 -5.701 1.00 91.19 79 ALA A C 1
ATOM 640 O O . ALA A 1 79 ? 9.441 -6.566 -6.064 1.00 91.19 79 ALA A O 1
ATOM 641 N N . ARG A 1 80 ? 7.523 -7.655 -6.519 1.00 91.44 80 ARG A N 1
ATOM 642 C CA . ARG A 1 80 ? 7.851 -7.931 -7.917 1.00 91.44 80 ARG A CA 1
ATOM 643 C C . ARG A 1 80 ? 8.042 -6.639 -8.710 1.00 91.44 80 ARG A C 1
ATOM 645 O O . ARG A 1 80 ? 9.037 -6.523 -9.419 1.00 91.44 80 ARG A O 1
ATOM 652 N N . ARG A 1 81 ? 7.147 -5.659 -8.559 1.00 89.62 81 ARG A N 1
ATOM 653 C CA . ARG A 1 81 ? 7.258 -4.370 -9.256 1.00 89.62 81 ARG A CA 1
ATOM 654 C C . ARG A 1 81 ? 8.512 -3.598 -8.858 1.00 89.62 81 ARG A C 1
ATOM 656 O O . ARG A 1 81 ? 9.229 -3.089 -9.713 1.00 89.62 81 ARG A O 1
ATOM 663 N N . ILE A 1 82 ? 8.808 -3.556 -7.562 1.00 89.81 82 ILE A N 1
ATOM 664 C CA . ILE A 1 82 ? 10.018 -2.925 -7.017 1.00 89.81 82 ILE A CA 1
ATOM 665 C C . ILE A 1 82 ? 11.284 -3.592 -7.555 1.00 89.81 82 ILE A C 1
ATOM 667 O O . ILE A 1 82 ? 12.214 -2.890 -7.960 1.00 89.81 82 ILE A O 1
ATOM 671 N N . ALA A 1 83 ? 11.317 -4.923 -7.615 1.00 89.31 83 ALA A N 1
ATOM 672 C CA . ALA A 1 83 ? 12.425 -5.656 -8.215 1.00 89.31 83 ALA A CA 1
ATOM 673 C C . ALA A 1 83 ? 12.571 -5.349 -9.716 1.00 89.31 83 ALA A C 1
ATOM 675 O O . ALA A 1 83 ? 13.673 -5.047 -10.168 1.00 89.31 83 ALA A O 1
ATOM 676 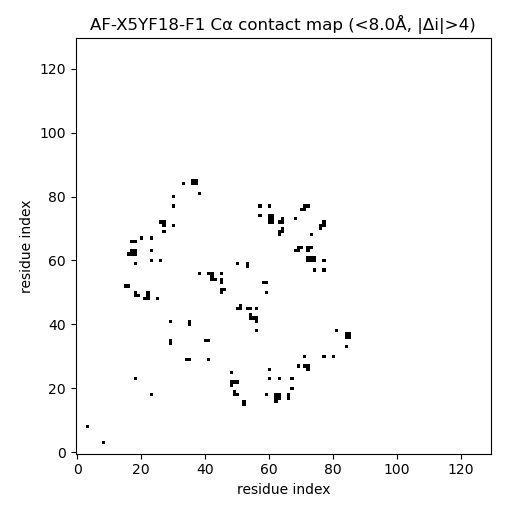N N . GLU A 1 84 ? 11.472 -5.360 -10.476 1.00 89.44 84 GLU A N 1
ATOM 677 C CA . GLU A 1 84 ? 11.464 -5.019 -11.907 1.00 89.44 84 GLU A CA 1
ATOM 678 C C . GLU A 1 84 ? 12.029 -3.609 -12.156 1.00 89.44 84 GLU A C 1
ATOM 680 O O . GLU A 1 84 ? 12.895 -3.433 -13.015 1.00 89.44 84 GLU A O 1
ATOM 685 N N . MET A 1 85 ? 11.613 -2.618 -11.362 1.00 85.69 85 MET A N 1
ATOM 686 C CA . MET A 1 85 ? 12.108 -1.242 -11.475 1.00 85.69 85 MET A CA 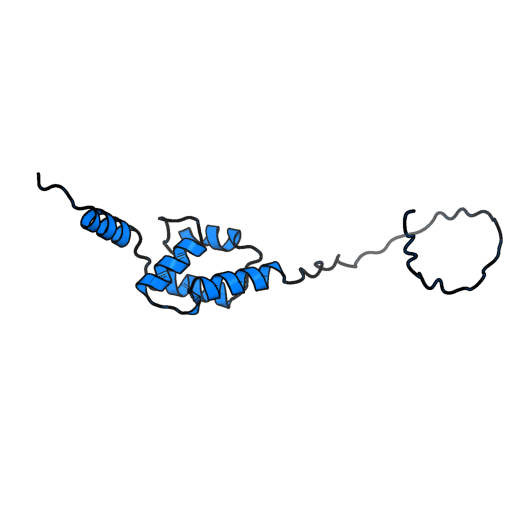1
ATOM 687 C C . MET A 1 85 ? 13.570 -1.091 -11.053 1.00 85.69 85 MET A C 1
ATOM 689 O O . MET A 1 85 ? 14.320 -0.367 -11.703 1.00 85.69 85 MET A O 1
ATOM 693 N N . SER A 1 86 ? 14.010 -1.816 -10.023 1.00 81.50 86 SER A N 1
ATOM 694 C CA . SER A 1 86 ? 15.396 -1.754 -9.536 1.00 81.50 86 SER A CA 1
ATOM 695 C C . SER A 1 86 ? 16.402 -2.394 -10.500 1.00 81.50 86 SER A C 1
ATOM 697 O O . SER A 1 86 ? 17.572 -2.020 -10.508 1.00 81.50 86 SER A O 1
ATOM 699 N N . VAL A 1 87 ? 15.963 -3.361 -11.313 1.00 85.44 87 VAL A N 1
ATOM 700 C CA . VAL A 1 87 ? 16.802 -4.044 -12.316 1.00 85.44 87 VAL A CA 1
ATOM 701 C C . VAL A 1 87 ? 16.727 -3.350 -13.684 1.00 85.44 87 VAL A C 1
ATOM 703 O O . VAL A 1 87 ? 17.487 -3.682 -14.598 1.00 85.44 87 VAL A O 1
ATOM 706 N N . ARG A 1 88 ? 15.845 -2.354 -13.847 1.00 79.38 88 ARG A N 1
ATOM 707 C CA . ARG A 1 88 ? 15.713 -1.601 -15.095 1.00 79.38 88 ARG A CA 1
ATOM 708 C C . ARG A 1 88 ? 17.046 -0.918 -15.422 1.00 79.38 88 ARG A C 1
ATOM 710 O O . ARG A 1 88 ? 17.539 -0.136 -14.610 1.00 79.38 88 ARG A O 1
ATOM 717 N N . PRO A 1 89 ? 17.638 -1.160 -16.607 1.00 66.38 89 PRO A N 1
ATOM 718 C CA . PRO A 1 89 ? 18.827 -0.434 -17.016 1.00 66.38 89 PRO A CA 1
ATOM 719 C C . PRO A 1 89 ? 18.494 1.057 -17.082 1.00 66.38 89 PRO A C 1
ATOM 721 O O . PRO A 1 89 ? 17.747 1.494 -17.960 1.00 66.38 89 PRO A O 1
ATOM 724 N N . THR A 1 90 ? 19.040 1.846 -16.157 1.00 59.91 90 THR A N 1
ATOM 725 C CA . THR A 1 90 ? 19.062 3.302 -16.284 1.00 59.91 90 THR A CA 1
ATOM 726 C C . THR A 1 90 ? 19.913 3.610 -17.504 1.00 59.91 90 THR A C 1
ATOM 728 O O . THR A 1 90 ? 21.143 3.576 -17.445 1.00 59.91 90 THR A O 1
ATOM 731 N N . ALA A 1 91 ? 19.267 3.846 -18.646 1.00 56.22 91 ALA A N 1
ATOM 732 C CA . ALA A 1 91 ? 19.963 4.342 -19.819 1.00 56.22 91 ALA A CA 1
ATOM 733 C C . ALA A 1 91 ? 20.734 5.608 -19.401 1.00 56.22 91 ALA A C 1
ATOM 735 O O . ALA A 1 91 ? 20.149 6.473 -18.736 1.00 56.22 91 ALA A O 1
ATOM 736 N N . PRO A 1 92 ? 22.030 5.741 -19.741 1.00 49.53 92 PRO A N 1
ATOM 737 C CA . PRO A 1 92 ? 22.753 6.968 -19.465 1.00 49.53 92 PRO A CA 1
ATOM 738 C C . PRO A 1 92 ? 22.012 8.087 -20.194 1.00 49.53 92 PRO A C 1
ATOM 740 O O . PRO A 1 92 ? 21.938 8.081 -21.424 1.00 49.53 92 PRO A O 1
ATOM 743 N N . ARG A 1 93 ? 21.406 9.015 -19.440 1.00 52.72 93 ARG A N 1
ATOM 744 C CA . ARG A 1 93 ? 20.808 10.227 -20.007 1.00 52.72 93 ARG A CA 1
ATOM 745 C C . ARG A 1 93 ? 21.900 10.876 -20.851 1.00 52.72 93 ARG A C 1
ATOM 747 O O . ARG A 1 93 ? 22.942 11.263 -20.322 1.00 52.72 93 ARG A O 1
ATOM 754 N N . GLY A 1 94 ? 21.691 10.858 -22.166 1.00 45.81 94 GLY A N 1
ATOM 755 C CA . GLY A 1 94 ? 22.679 11.242 -23.158 1.00 45.81 94 GLY A CA 1
ATOM 756 C C . GLY A 1 94 ? 23.324 12.564 -22.777 1.00 45.81 94 GLY A C 1
ATOM 757 O O . GLY A 1 94 ? 22.645 13.579 -22.630 1.00 45.81 94 GLY A O 1
ATOM 758 N N . ARG A 1 95 ? 24.648 12.531 -22.611 1.00 42.88 95 ARG A N 1
ATOM 759 C CA . ARG A 1 95 ? 25.489 13.721 -22.650 1.00 42.88 95 ARG A CA 1
ATOM 760 C C . ARG A 1 95 ? 25.114 14.463 -23.932 1.00 42.88 95 ARG A C 1
ATOM 762 O O . ARG A 1 95 ? 25.327 13.938 -25.021 1.00 42.88 95 ARG A O 1
ATOM 769 N N . VAL A 1 96 ? 24.508 15.636 -23.775 1.00 44.25 96 VAL A N 1
ATOM 770 C CA . VAL A 1 96 ? 24.181 16.555 -24.864 1.00 44.25 96 VAL A CA 1
ATOM 771 C C . VAL A 1 96 ? 25.440 16.748 -25.705 1.00 44.25 96 VAL A C 1
ATOM 773 O O . VAL A 1 96 ? 26.439 17.293 -25.240 1.00 44.25 96 VAL A O 1
ATOM 776 N N . ALA A 1 97 ? 25.403 16.228 -26.928 1.00 49.22 97 ALA A N 1
ATOM 777 C CA . ALA A 1 97 ? 26.348 16.566 -27.970 1.00 49.22 97 ALA A CA 1
ATOM 778 C C . ALA A 1 97 ? 25.905 17.910 -28.557 1.00 49.22 97 ALA A C 1
ATOM 780 O O . ALA A 1 97 ? 24.852 17.996 -29.186 1.00 49.22 97 ALA A O 1
ATOM 781 N N . GLY A 1 98 ? 26.693 18.957 -28.323 1.00 44.47 98 GLY A N 1
ATOM 782 C CA . GLY A 1 98 ? 26.503 20.253 -28.963 1.00 44.47 98 GLY A CA 1
ATOM 783 C C . GLY A 1 98 ? 27.533 21.284 -28.505 1.00 44.47 98 GLY A C 1
ATOM 784 O O . GLY A 1 98 ? 27.473 21.723 -27.362 1.00 44.47 98 GLY A O 1
ATOM 785 N N . GLY A 1 99 ? 28.437 21.685 -29.407 1.00 34.31 99 GLY A N 1
ATOM 786 C CA . GLY A 1 99 ? 29.204 22.935 -29.301 1.00 34.31 99 GLY A CA 1
ATOM 787 C C . GLY A 1 99 ? 30.705 22.810 -29.577 1.00 34.31 99 GLY A C 1
ATOM 788 O O . GLY A 1 99 ? 31.445 22.358 -28.714 1.00 34.31 99 GLY A O 1
ATOM 789 N N . SER A 1 100 ? 31.114 23.217 -30.781 1.00 51.19 100 SER A N 1
ATOM 790 C CA . SER A 1 100 ? 32.473 23.300 -31.349 1.00 51.19 100 SER A CA 1
ATOM 791 C C . SER A 1 100 ? 33.409 24.367 -30.739 1.00 51.19 100 SER A C 1
ATOM 793 O O . SER A 1 100 ? 32.958 25.221 -29.986 1.00 51.19 100 SER A O 1
ATOM 795 N N . ASP A 1 101 ? 34.670 24.321 -31.218 1.00 39.62 101 ASP A N 1
ATOM 796 C CA . ASP A 1 101 ? 35.803 25.286 -31.184 1.00 39.62 101 ASP A CA 1
ATOM 797 C C . ASP A 1 101 ? 36.916 24.940 -30.170 1.00 39.62 101 ASP A C 1
ATOM 799 O O . ASP A 1 101 ? 36.669 24.858 -28.977 1.00 39.62 101 ASP A O 1
ATOM 803 N N . GLY A 1 102 ? 38.195 24.718 -30.510 1.00 34.06 102 GLY A N 1
ATOM 804 C CA . GLY A 1 102 ? 38.952 24.616 -31.763 1.00 34.06 102 GLY A CA 1
ATOM 805 C C . GLY A 1 102 ? 40.441 24.303 -31.439 1.00 34.06 102 GLY A C 1
ATOM 806 O O . GLY A 1 102 ? 40.881 24.576 -30.329 1.00 34.06 102 GLY A O 1
ATOM 807 N N . LEU A 1 103 ? 41.162 23.660 -32.381 1.00 43.38 103 LEU A N 1
ATOM 808 C CA . LEU A 1 103 ? 42.606 23.791 -32.750 1.00 43.38 103 LEU A CA 1
ATOM 809 C C . LEU A 1 103 ? 43.618 24.272 -31.665 1.00 43.38 103 LEU A C 1
ATOM 811 O O . LEU A 1 103 ? 43.436 25.330 -31.090 1.00 43.38 103 LEU A O 1
ATOM 815 N N . THR A 1 104 ? 44.811 23.718 -31.394 1.00 42.12 104 THR A N 1
ATOM 816 C CA . THR A 1 104 ? 45.774 22.837 -32.093 1.00 42.12 104 THR A CA 1
ATOM 817 C C . THR A 1 104 ? 46.867 22.466 -31.069 1.00 42.12 104 THR A C 1
ATOM 819 O O . THR A 1 104 ? 47.167 23.278 -30.196 1.00 42.12 104 THR A O 1
ATOM 822 N N . GLY A 1 105 ? 47.546 21.323 -31.208 1.00 35.84 105 GLY A N 1
ATOM 823 C CA . GLY A 1 105 ? 48.777 21.063 -30.447 1.00 35.84 105 GLY A CA 1
ATOM 824 C C . GLY A 1 105 ? 49.297 19.637 -30.575 1.00 35.84 105 GLY A C 1
ATOM 825 O O . GLY A 1 105 ? 49.291 18.888 -29.606 1.00 35.84 105 GLY A O 1
ATOM 826 N N . ALA A 1 106 ? 49.700 19.246 -31.784 1.00 44.94 106 ALA A N 1
ATOM 827 C CA . ALA A 1 106 ? 50.365 17.975 -32.038 1.00 44.94 106 ALA A CA 1
ATOM 828 C C . ALA A 1 106 ? 51.840 18.027 -31.611 1.00 44.94 106 ALA A C 1
ATOM 830 O O . ALA A 1 106 ? 52.557 18.932 -32.033 1.00 44.94 106 ALA A O 1
ATOM 831 N N . THR A 1 107 ? 52.312 16.990 -30.914 1.00 36.78 107 THR A N 1
ATOM 832 C CA . THR A 1 107 ? 53.730 16.605 -30.943 1.00 36.78 107 THR A CA 1
ATOM 833 C C . THR A 1 107 ? 53.841 15.082 -30.901 1.00 36.78 107 THR A C 1
ATOM 835 O O . THR A 1 107 ? 53.635 14.457 -29.864 1.00 36.78 107 THR A O 1
ATOM 838 N N . ALA A 1 108 ? 54.159 14.480 -32.047 1.00 39.84 108 ALA A N 1
ATOM 839 C CA . ALA A 1 108 ? 54.789 13.163 -32.109 1.00 39.84 108 ALA A CA 1
ATOM 840 C C . ALA A 1 108 ? 56.316 13.344 -32.009 1.00 39.84 108 ALA A C 1
ATOM 842 O O . ALA A 1 108 ? 56.832 14.383 -32.431 1.00 39.84 108 ALA A O 1
ATOM 843 N N . PRO A 1 109 ? 57.046 12.340 -31.495 1.00 46.47 109 PRO A N 1
ATOM 844 C CA . PRO A 1 109 ? 57.892 11.592 -32.425 1.00 46.47 109 PRO A CA 1
ATOM 845 C C . PRO A 1 109 ? 57.907 10.063 -32.204 1.00 46.47 109 PRO A C 1
ATOM 847 O O . PRO A 1 109 ? 58.039 9.566 -31.093 1.00 46.47 109 PRO A O 1
ATOM 850 N N . THR A 1 110 ? 57.790 9.358 -33.334 1.00 39.72 110 THR A N 1
ATOM 851 C CA . THR A 1 110 ? 58.561 8.196 -33.829 1.00 39.72 110 THR A CA 1
ATOM 852 C C . THR A 1 110 ? 59.002 7.062 -32.886 1.00 39.72 110 THR A C 1
ATOM 854 O O . THR A 1 110 ? 59.895 7.227 -32.063 1.00 39.72 110 THR A O 1
ATOM 857 N N . GLY A 1 111 ? 58.523 5.844 -33.189 1.00 31.77 111 GLY A N 1
ATOM 858 C CA . GLY A 1 111 ? 59.081 4.568 -32.715 1.00 31.77 111 GLY A CA 1
ATOM 859 C C . GLY A 1 111 ? 58.355 3.339 -33.288 1.00 31.77 111 GLY A C 1
ATOM 860 O O . GLY A 1 111 ? 57.439 2.812 -32.678 1.00 31.77 111 GLY A O 1
ATOM 861 N N . LEU A 1 112 ? 58.753 2.941 -34.494 1.00 43.53 112 LEU A N 1
ATOM 862 C CA . LEU A 1 112 ? 58.270 1.873 -35.384 1.00 43.53 112 LEU A CA 1
ATOM 863 C C . LEU A 1 112 ? 58.021 0.452 -34.798 1.00 43.53 112 LEU A C 1
ATOM 865 O O . LEU A 1 112 ? 58.910 -0.145 -34.205 1.00 43.53 112 LEU A O 1
ATOM 869 N N . SER A 1 113 ? 56.908 -0.143 -35.259 1.00 39.66 113 SER A N 1
ATOM 870 C CA . SER A 1 113 ? 56.815 -1.467 -35.924 1.00 39.66 113 SER A CA 1
ATOM 871 C C . SER A 1 113 ? 56.253 -2.702 -35.189 1.00 39.66 113 SER A C 1
ATOM 873 O O . SER A 1 113 ? 56.609 -3.025 -34.063 1.00 39.66 113 SER A O 1
ATOM 875 N N . ALA A 1 114 ? 55.485 -3.443 -36.002 1.00 38.50 114 ALA A N 1
ATOM 876 C CA . ALA A 1 114 ? 55.260 -4.893 -36.040 1.00 38.50 114 ALA A CA 1
ATOM 877 C C . ALA A 1 114 ? 54.091 -5.515 -35.238 1.00 38.50 114 ALA A C 1
ATOM 879 O O . ALA A 1 114 ? 54.187 -5.855 -34.065 1.00 38.50 114 ALA A O 1
ATOM 880 N N . ARG A 1 115 ? 53.004 -5.779 -35.981 1.00 42.47 115 ARG A N 1
ATOM 881 C CA . ARG A 1 115 ? 51.990 -6.836 -35.769 1.00 42.47 115 ARG A CA 1
ATOM 882 C C . ARG A 1 115 ? 52.660 -8.233 -35.743 1.00 42.47 115 ARG A C 1
ATOM 884 O O . ARG A 1 115 ? 53.608 -8.436 -36.499 1.00 42.47 115 ARG A O 1
ATOM 891 N N . PRO A 1 116 ? 52.176 -9.186 -34.922 1.00 47.81 116 PRO A N 1
ATOM 892 C CA . PRO A 1 116 ? 51.476 -10.390 -35.433 1.00 47.81 116 PRO A CA 1
ATOM 893 C C . PRO A 1 116 ? 50.225 -10.716 -34.573 1.00 47.81 116 PRO A C 1
ATOM 895 O O . PRO A 1 116 ? 50.217 -10.520 -33.367 1.00 47.81 116 PRO A O 1
ATOM 898 N N . GLU A 1 117 ? 49.037 -10.930 -35.143 1.00 42.59 117 GLU A N 1
ATOM 899 C CA . GLU A 1 117 ? 48.415 -12.246 -35.423 1.00 42.59 117 GLU A CA 1
ATOM 900 C C . GLU A 1 117 ? 48.492 -13.310 -34.310 1.00 42.59 117 GLU A C 1
ATOM 902 O O . GLU A 1 117 ? 49.563 -13.823 -34.006 1.00 42.59 117 GLU A O 1
ATOM 907 N N . GLY A 1 118 ? 47.322 -13.714 -33.785 1.00 40.56 118 GLY A N 1
ATOM 908 C CA . GLY A 1 118 ? 47.144 -14.969 -33.039 1.00 40.56 118 GLY A CA 1
ATOM 909 C C . GLY A 1 118 ? 45.986 -14.963 -32.020 1.00 40.56 118 GLY A C 1
ATOM 910 O O . GLY A 1 118 ? 46.007 -14.137 -31.108 1.00 40.56 118 GLY A O 1
ATOM 911 N N . PRO A 1 119 ? 44.988 -15.869 -32.121 1.00 51.22 119 PRO A N 1
ATOM 912 C CA . PRO A 1 119 ? 43.859 -15.962 -31.193 1.00 51.22 119 PRO A CA 1
ATOM 913 C C . PRO A 1 119 ? 44.239 -16.812 -29.971 1.00 51.22 119 PRO A C 1
ATOM 915 O O . PRO A 1 119 ? 44.617 -17.974 -30.110 1.00 51.22 119 PRO A O 1
ATOM 918 N N . GLN A 1 120 ? 44.148 -16.259 -28.761 1.00 48.47 120 GLN A N 1
ATOM 919 C CA . GLN A 1 120 ? 44.500 -17.000 -27.546 1.00 48.47 120 GLN A CA 1
ATOM 920 C C . GLN A 1 120 ? 43.268 -17.673 -26.932 1.00 48.47 120 GLN A C 1
ATOM 922 O O . GLN A 1 120 ? 42.546 -17.100 -26.119 1.00 48.47 120 GLN A O 1
AT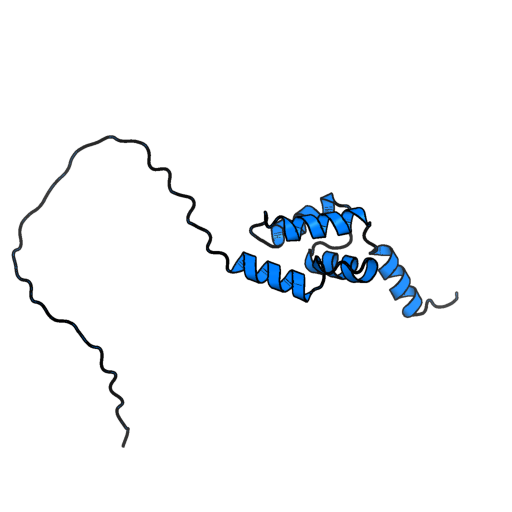OM 927 N N . THR A 1 121 ? 43.050 -18.922 -27.339 1.00 44.81 121 THR A N 1
ATOM 928 C CA . THR A 1 121 ? 42.197 -19.904 -26.663 1.00 44.81 121 THR A CA 1
ATOM 929 C C . THR A 1 121 ? 42.743 -20.165 -25.255 1.00 44.81 121 THR A C 1
ATOM 931 O O . THR A 1 121 ? 43.785 -20.801 -25.101 1.00 44.81 121 THR A O 1
ATOM 934 N N . MET A 1 122 ? 42.054 -19.694 -24.213 1.00 45.22 122 MET A N 1
ATOM 935 C CA . MET A 1 122 ? 42.425 -19.992 -22.826 1.00 45.22 122 MET A CA 1
ATOM 936 C C . MET A 1 122 ? 41.924 -21.388 -22.431 1.00 45.22 122 MET A C 1
ATOM 938 O O . MET A 1 122 ? 40.737 -21.593 -22.193 1.00 45.22 122 MET A O 1
ATOM 942 N N . THR A 1 123 ? 42.840 -22.358 -22.374 1.00 48.19 123 THR A N 1
ATOM 943 C CA . THR A 1 123 ? 42.590 -23.703 -21.829 1.00 48.19 123 THR A CA 1
ATOM 944 C C . THR A 1 123 ? 43.012 -23.723 -20.359 1.00 48.19 123 THR A C 1
ATOM 946 O O . THR A 1 123 ? 44.181 -23.508 -20.045 1.00 48.19 123 THR A O 1
ATOM 949 N N . PHE A 1 124 ? 42.059 -23.952 -19.454 1.00 46.19 124 PHE A N 1
ATOM 950 C CA . PHE A 1 124 ? 42.285 -24.034 -18.008 1.00 46.19 124 PHE A CA 1
ATOM 951 C C . PHE A 1 124 ? 42.999 -25.344 -17.636 1.00 46.19 124 PHE A C 1
ATOM 953 O O . PHE A 1 124 ? 42.492 -26.430 -17.913 1.00 46.19 124 PHE A O 1
ATOM 960 N N . GLY A 1 125 ? 44.167 -25.251 -16.994 1.00 49.75 125 GLY A N 1
ATOM 961 C CA . GLY A 1 125 ? 44.923 -26.399 -16.489 1.00 49.75 125 GLY A CA 1
ATOM 962 C C . GLY A 1 125 ? 44.611 -26.701 -15.020 1.00 49.75 125 GLY A C 1
ATOM 963 O O . GLY A 1 125 ? 44.837 -25.861 -14.154 1.00 49.75 125 GLY A O 1
ATOM 964 N N . PHE A 1 126 ? 44.130 -27.913 -14.743 1.00 49.38 126 PHE A N 1
ATOM 965 C CA . PHE A 1 126 ? 44.058 -28.515 -13.406 1.00 49.38 126 PHE A CA 1
ATOM 966 C C . PHE A 1 126 ? 45.363 -29.281 -13.130 1.00 49.38 126 PHE A C 1
ATOM 968 O O . PHE A 1 126 ? 45.730 -30.159 -13.909 1.00 49.38 126 PHE A O 1
ATOM 975 N N . THR A 1 127 ? 46.048 -29.006 -12.018 1.00 54.78 127 THR A N 1
ATOM 976 C CA . THR A 1 127 ? 47.187 -29.811 -11.535 1.00 54.78 127 THR A CA 1
ATOM 977 C C . THR A 1 127 ? 46.790 -30.625 -10.296 1.00 54.78 127 THR A C 1
ATOM 979 O O . THR A 1 127 ? 46.345 -30.040 -9.306 1.00 54.78 127 THR A O 1
ATOM 982 N N . PRO A 1 128 ? 46.947 -31.965 -10.292 1.00 54.72 128 PRO A N 1
ATOM 983 C CA . PRO A 1 128 ? 46.741 -32.773 -9.095 1.00 54.72 128 PRO A CA 1
ATOM 984 C C . PRO A 1 128 ? 47.982 -32.717 -8.191 1.00 54.72 128 PRO A C 1
ATOM 986 O O . PRO A 1 128 ? 49.112 -32.888 -8.652 1.00 54.72 128 PRO A O 1
ATOM 989 N N . ARG A 1 129 ? 47.770 -32.477 -6.891 1.00 47.88 129 ARG A N 1
ATOM 990 C CA . ARG A 1 129 ? 48.806 -32.582 -5.852 1.00 47.88 129 ARG A CA 1
ATOM 991 C C . ARG A 1 129 ? 49.074 -34.056 -5.543 1.00 47.88 129 ARG A C 1
ATOM 993 O O . ARG A 1 129 ? 48.126 -34.819 -5.366 1.00 47.88 129 ARG A O 1
ATOM 1000 N N . ARG A 1 130 ? 50.352 -34.425 -5.476 1.00 53.69 130 ARG A N 1
ATOM 1001 C CA . ARG A 1 130 ? 50.827 -35.692 -4.916 1.00 53.69 130 ARG A CA 1
ATOM 1002 C C . ARG A 1 130 ? 51.340 -35.457 -3.504 1.00 53.69 130 ARG A C 1
ATOM 1004 O O . ARG A 1 130 ? 51.871 -34.346 -3.278 1.00 53.69 130 ARG A O 1
#

Mean predicted aligned error: 16.24 Å

pLDDT: mean 74.36, std 20.87, range [31.77, 95.0]

Secondary structure (DSSP, 8-state):
-PPPPHHHHHHHHHHHT---HHHHHHHHHHHHH---SSHHHHHHHGGGGT--S-S-HHHHHHHHHHHH--GGGSHHHHHHHHHHHHHS----------------------------------PPPP----